Protein AF-A0A1H6EU74-F1 (afdb_monomer)

Mean predicted aligned error: 6.8 Å

Foldseek 3Di:
DQLVVLLVLLCCLQVVLVVLVVLVVLVVVLVPDVVSVVVNVVVLVVQLVVQLVVLVVVCVVQVFDFPDHSSVLSVVLSVLSSVLSVCCNVPVPVSDSVNSSVSSSVSCCNRGPHDPPPDDPPD

Secondary structure (DSSP, 8-state):
-HHHHHHHHHHHHHHTHHHHHHHHHHHHHHTT-HHHHHHHHHHHHHHHHHHHHHHHHHHHHH-PPPSS-HHHHHHHHHHHHHHHHHHHHH-TTTS-HHHHHHHHHHHHHHHSPPPPP------

Radius of gyration: 16.71 Å; Cα contacts (8 Å, |Δi|>4): 100; chains: 1; bounding box: 61×26×38 Å

pLDDT: mean 84.5, std 11.13, range [53.22, 96.5]

InterPro domains:
  IPR036271 Tetracyclin repressor-like, C-terminal domain superfamily [SSF48498] (9-113)
  IPR039538 BetI-type transcription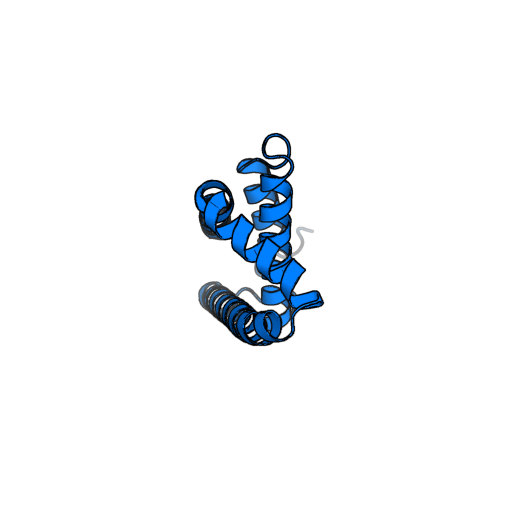al repressor, C-terminal [PF13977] (23-111)

Sequence (123 aa):
MIGRVASLVTRRIVEGCGSGHLGLEFAARAGRDEHTRQVLTPMRRDQREGAARSIAEVAERTGVRPAVDLHQAALILHCLTNGLVNEHIANPEAVDAEAVERALTAVLTCLLPPPPSDDPPRS

Organism: NCBI:txid1144553

Structure (mmCIF, N/CA/C/O backbone):
data_AF-A0A1H6EU74-F1
#
_entry.id   AF-A0A1H6EU74-F1
#
loop_
_atom_site.group_PDB
_atom_site.id
_atom_site.type_symbol
_atom_site.label_atom_id
_atom_site.label_alt_id
_atom_site.label_comp_id
_atom_site.label_asym_id
_atom_site.label_entity_id
_atom_site.label_seq_id
_atom_site.pdbx_PDB_ins_code
_atom_site.Cartn_x
_atom_site.Cartn_y
_atom_site.Cartn_z
_atom_site.occupancy
_atom_site.B_iso_or_equiv
_atom_site.auth_seq_id
_atom_site.auth_comp_id
_atom_site.auth_asym_id
_atom_site.auth_atom_id
_atom_site.pdbx_PDB_model_num
ATOM 1 N N . MET A 1 1 ? -9.976 10.779 7.153 1.00 68.06 1 MET A N 1
ATOM 2 C CA . MET A 1 1 ? -8.527 10.516 7.336 1.00 68.06 1 MET A CA 1
ATOM 3 C C . MET A 1 1 ? -7.993 9.628 6.218 1.00 68.06 1 MET A C 1
ATOM 5 O O . MET A 1 1 ? -7.069 10.060 5.544 1.00 68.06 1 MET A O 1
ATOM 9 N N . ILE A 1 2 ? -8.621 8.471 5.967 1.00 77.00 2 ILE A N 1
ATOM 10 C CA . ILE A 1 2 ? -8.260 7.525 4.893 1.00 77.00 2 ILE A CA 1
ATOM 11 C C . ILE A 1 2 ? -8.081 8.211 3.528 1.00 77.00 2 ILE A C 1
ATOM 13 O O . ILE A 1 2 ? -7.016 8.074 2.942 1.00 77.00 2 ILE A O 1
ATOM 17 N N . GLY A 1 3 ? -9.029 9.049 3.086 1.00 69.75 3 GLY A N 1
ATOM 18 C CA . GLY A 1 3 ? -8.903 9.765 1.803 1.00 69.75 3 GLY A CA 1
ATOM 19 C C . GLY A 1 3 ? -7.662 10.668 1.688 1.00 69.75 3 GLY A C 1
ATOM 20 O O . GLY A 1 3 ? -7.030 10.719 0.644 1.00 69.75 3 GLY A O 1
ATOM 21 N N . ARG A 1 4 ? -7.213 11.308 2.782 1.00 72.25 4 ARG A N 1
ATOM 22 C CA . ARG A 1 4 ? -5.968 12.107 2.763 1.00 72.25 4 ARG A CA 1
ATOM 23 C C . ARG A 1 4 ? -4.718 11.233 2.637 1.00 72.25 4 ARG A C 1
ATOM 25 O O . ARG A 1 4 ? -3.775 11.626 1.961 1.00 72.25 4 ARG A O 1
ATOM 32 N N . VAL A 1 5 ? -4.707 10.066 3.283 1.00 72.81 5 VAL A N 1
ATOM 33 C CA . VAL A 1 5 ? -3.602 9.099 3.173 1.00 72.81 5 VAL A CA 1
ATOM 34 C C . VAL A 1 5 ? -3.565 8.499 1.767 1.00 72.81 5 VAL A C 1
ATOM 36 O O . VAL A 1 5 ? -2.503 8.469 1.151 1.00 72.81 5 VAL A O 1
ATOM 39 N N . ALA A 1 6 ? -4.721 8.096 1.235 1.00 70.06 6 ALA A N 1
ATOM 40 C CA . ALA A 1 6 ? -4.848 7.567 -0.119 1.00 70.06 6 ALA A CA 1
ATOM 41 C C . ALA A 1 6 ? -4.376 8.584 -1.167 1.00 70.06 6 ALA A C 1
ATOM 43 O O . ALA A 1 6 ? -3.546 8.241 -2.005 1.00 70.06 6 ALA A O 1
ATOM 44 N N . SER A 1 7 ? -4.803 9.845 -1.065 1.00 68.25 7 SER A N 1
ATOM 45 C CA . SER A 1 7 ? -4.379 10.921 -1.969 1.00 68.25 7 SER A CA 1
ATOM 46 C C . SER A 1 7 ? -2.862 11.190 -1.913 1.00 68.25 7 SER A C 1
ATOM 48 O O . SER A 1 7 ? -2.214 11.305 -2.952 1.00 68.25 7 SER A O 1
ATOM 50 N N . LEU A 1 8 ? -2.243 11.193 -0.722 1.00 73.88 8 LEU A N 1
ATOM 51 C CA . LEU A 1 8 ? -0.785 11.361 -0.578 1.00 73.88 8 LEU A CA 1
ATOM 52 C C . LEU A 1 8 ? 0.014 10.216 -1.218 1.00 73.88 8 LEU A C 1
ATOM 54 O O . LEU A 1 8 ? 1.019 10.460 -1.890 1.00 73.88 8 LEU A O 1
ATOM 58 N N . VAL A 1 9 ? -0.420 8.971 -1.010 1.00 71.62 9 VAL A N 1
ATOM 59 C CA . VAL A 1 9 ? 0.228 7.797 -1.612 1.00 71.62 9 VAL A CA 1
ATOM 60 C C . VAL A 1 9 ? 0.022 7.796 -3.127 1.00 71.62 9 VAL A C 1
ATOM 62 O O . VAL A 1 9 ? 0.984 7.590 -3.861 1.00 71.62 9 VAL A O 1
ATOM 65 N N . THR A 1 10 ? -1.185 8.116 -3.593 1.00 72.62 10 THR A N 1
ATOM 66 C CA . THR A 1 10 ? -1.525 8.260 -5.018 1.00 72.62 10 THR A CA 1
ATOM 67 C C . THR A 1 10 ? -0.615 9.266 -5.701 1.00 72.62 10 THR A C 1
ATOM 69 O O . THR A 1 10 ? 0.018 8.952 -6.706 1.00 72.62 10 THR A O 1
ATOM 72 N N . ARG A 1 11 ? -0.464 10.452 -5.107 1.00 72.19 11 ARG A N 1
ATOM 73 C CA . ARG A 1 11 ? 0.421 11.493 -5.625 1.00 72.19 11 ARG A CA 1
ATOM 74 C C . ARG A 1 11 ? 1.857 10.993 -5.765 1.00 72.19 11 ARG A C 1
ATOM 76 O O . ARG A 1 11 ? 2.493 11.224 -6.785 1.00 72.19 11 ARG A O 1
ATOM 83 N N . ARG A 1 12 ? 2.360 10.248 -4.776 1.00 71.12 12 ARG A N 1
ATOM 84 C CA . ARG A 1 12 ? 3.705 9.660 -4.837 1.00 71.12 12 ARG A CA 1
ATOM 85 C C . ARG A 1 12 ? 3.839 8.564 -5.899 1.00 71.12 12 ARG A C 1
ATOM 87 O O . ARG A 1 12 ? 4.925 8.416 -6.448 1.00 71.12 12 ARG A O 1
ATOM 94 N N . ILE A 1 13 ? 2.775 7.812 -6.175 1.00 65.00 13 ILE A N 1
ATOM 95 C CA . ILE A 1 13 ? 2.742 6.792 -7.232 1.00 65.00 13 ILE A CA 1
ATOM 96 C C . ILE A 1 13 ? 2.793 7.456 -8.612 1.00 65.00 13 ILE A C 1
ATOM 98 O O . ILE A 1 13 ? 3.653 7.107 -9.415 1.00 65.00 13 ILE A O 1
ATOM 102 N N . VAL A 1 14 ? 1.934 8.448 -8.850 1.00 68.69 14 VAL A N 1
ATOM 103 C CA . VAL A 1 14 ? 1.778 9.105 -10.157 1.00 68.69 14 VAL A CA 1
ATOM 104 C C . VAL A 1 14 ? 2.944 10.055 -10.459 1.00 68.69 14 VAL A C 1
ATOM 106 O O . VAL A 1 14 ? 3.516 10.019 -11.544 1.00 68.69 14 VAL A O 1
ATOM 109 N N . GLU A 1 15 ? 3.376 10.870 -9.492 1.00 68.38 15 GLU A N 1
ATOM 110 C CA . GLU A 1 15 ? 4.477 11.833 -9.687 1.00 68.38 15 GLU A CA 1
ATOM 111 C C . GLU A 1 15 ? 5.871 11.187 -9.538 1.00 68.38 15 GLU A C 1
ATOM 113 O O . GLU A 1 15 ? 6.874 11.742 -9.984 1.00 68.38 15 GLU A O 1
ATOM 118 N N . GLY A 1 16 ? 5.962 10.011 -8.906 1.00 59.94 16 GLY A N 1
ATOM 119 C CA . GLY A 1 16 ? 7.217 9.316 -8.593 1.00 59.94 16 GLY A CA 1
ATOM 120 C C . GLY A 1 16 ? 7.683 8.292 -9.633 1.00 59.94 16 GLY A C 1
ATOM 121 O O . GLY A 1 16 ? 8.573 7.493 -9.322 1.00 59.94 16 GLY A O 1
ATOM 122 N N . CYS A 1 17 ? 7.110 8.295 -10.842 1.00 54.69 17 CYS A N 1
ATOM 123 C CA . CYS A 1 17 ? 7.291 7.254 -11.866 1.00 54.69 17 CYS A CA 1
ATOM 124 C C . CYS A 1 17 ? 8.757 6.902 -12.197 1.00 54.69 17 CYS A C 1
ATOM 126 O O . CYS A 1 17 ? 9.047 5.749 -12.519 1.00 54.69 17 CYS A O 1
ATOM 128 N N . GLY A 1 18 ? 9.702 7.843 -12.069 1.00 55.59 18 GLY A N 1
ATOM 129 C CA . GLY A 1 18 ? 11.133 7.574 -12.279 1.00 55.59 18 GLY A CA 1
ATOM 130 C C . GLY A 1 18 ? 11.757 6.656 -11.217 1.00 55.59 18 GLY A C 1
ATOM 131 O O . GLY A 1 18 ? 12.481 5.719 -11.543 1.00 55.59 18 GLY A O 1
ATOM 132 N N . SER A 1 19 ? 11.434 6.865 -9.93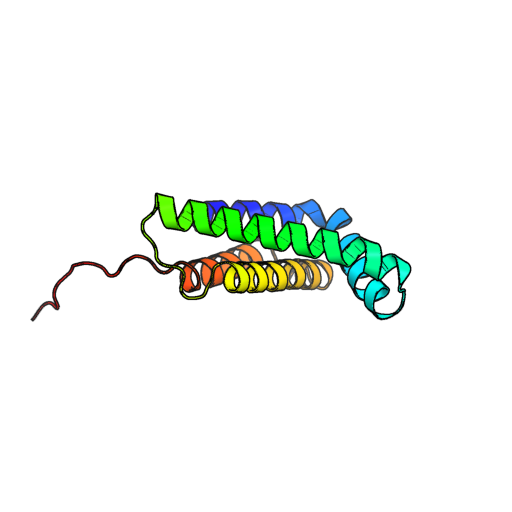8 1.00 58.56 19 SER A N 1
ATOM 133 C CA . SER A 1 19 ? 11.929 6.023 -8.835 1.00 58.56 19 SER A CA 1
ATOM 134 C C . SER A 1 19 ? 11.139 4.714 -8.699 1.00 58.56 19 SER A C 1
ATOM 136 O O . SER A 1 19 ? 11.676 3.717 -8.211 1.00 58.56 19 SER A O 1
ATOM 138 N N . GLY A 1 20 ? 9.874 4.705 -9.138 1.00 62.12 20 GLY A N 1
ATOM 139 C CA . GLY A 1 20 ? 9.020 3.513 -9.184 1.00 62.12 20 GLY A CA 1
ATOM 140 C C . GLY A 1 20 ? 9.527 2.449 -10.164 1.00 62.12 20 GLY A C 1
ATOM 141 O O . GLY A 1 20 ? 9.615 1.279 -9.788 1.00 62.12 20 GLY A O 1
ATOM 142 N N . HIS A 1 21 ? 9.950 2.864 -11.366 1.00 67.44 21 HIS A N 1
ATOM 143 C CA . HIS A 1 21 ? 10.547 1.984 -12.382 1.00 67.44 21 HIS A CA 1
ATOM 144 C C . HIS A 1 21 ? 11.764 1.220 -11.856 1.00 67.44 21 HIS A C 1
ATOM 146 O O . HIS A 1 21 ? 11.786 -0.010 -11.876 1.00 67.44 21 HIS A O 1
ATOM 152 N N . LEU A 1 22 ? 12.741 1.940 -11.298 1.00 75.81 22 LEU A N 1
ATOM 153 C CA . LEU A 1 22 ? 13.961 1.329 -10.768 1.00 75.81 22 LEU A CA 1
ATOM 154 C C . LEU A 1 22 ? 13.648 0.327 -9.647 1.00 75.81 22 LEU A C 1
ATOM 156 O O . LEU A 1 22 ? 14.229 -0.754 -9.592 1.00 75.81 22 LEU A O 1
ATOM 160 N N . GLY A 1 23 ? 12.689 0.644 -8.770 1.00 76.44 23 GLY A N 1
ATOM 161 C CA . GLY A 1 23 ? 12.268 -0.259 -7.697 1.00 76.44 23 GLY A CA 1
ATOM 162 C C . GLY A 1 23 ? 11.682 -1.589 -8.193 1.00 76.44 23 GLY A C 1
ATOM 163 O O . GLY A 1 23 ? 11.884 -2.620 -7.537 1.00 76.44 23 GLY A O 1
ATOM 164 N N . LEU A 1 24 ? 10.979 -1.577 -9.330 1.00 80.50 24 LEU A N 1
ATOM 165 C CA . LEU A 1 24 ? 10.427 -2.771 -9.981 1.00 80.50 24 LEU A CA 1
ATOM 166 C C . LEU A 1 24 ? 11.508 -3.560 -10.725 1.00 80.50 24 LEU A C 1
ATOM 168 O O . LEU A 1 24 ? 11.577 -4.781 -10.587 1.00 80.50 24 LEU A O 1
ATOM 172 N N . GLU A 1 25 ? 12.409 -2.877 -11.427 1.00 84.56 25 GLU A N 1
ATOM 173 C CA . GLU A 1 25 ? 13.551 -3.508 -12.095 1.00 84.56 25 GLU A CA 1
ATOM 174 C C . GLU A 1 25 ? 14.468 -4.225 -11.098 1.00 84.56 25 GLU A C 1
ATOM 176 O O . GLU A 1 25 ? 14.832 -5.386 -11.308 1.00 84.56 25 GLU A O 1
ATOM 181 N N . PHE A 1 26 ? 14.784 -3.588 -9.966 1.00 86.06 26 PHE A N 1
ATOM 182 C CA . PHE A 1 26 ? 15.553 -4.228 -8.899 1.00 86.06 26 PHE A CA 1
ATOM 183 C C . PHE A 1 26 ? 14.808 -5.418 -8.287 1.00 86.06 26 PHE A C 1
ATOM 185 O O . PHE A 1 26 ? 15.445 -6.419 -7.960 1.00 86.06 26 PHE A O 1
ATOM 192 N N . ALA A 1 27 ? 13.477 -5.357 -8.168 1.00 85.12 27 ALA A N 1
ATOM 193 C CA . ALA A 1 27 ? 12.679 -6.491 -7.701 1.00 85.12 27 ALA A CA 1
ATOM 194 C C . ALA A 1 27 ? 12.729 -7.674 -8.676 1.00 85.12 27 ALA A C 1
ATOM 196 O O . ALA A 1 27 ? 12.981 -8.803 -8.250 1.00 85.12 27 ALA A O 1
ATOM 197 N N . ALA A 1 28 ? 12.581 -7.422 -9.978 1.00 87.06 28 ALA A N 1
ATOM 198 C CA . ALA A 1 28 ? 12.717 -8.449 -11.007 1.00 87.06 28 ALA A CA 1
ATOM 199 C C . ALA A 1 28 ? 14.141 -9.035 -11.051 1.00 87.06 28 ALA A C 1
ATOM 201 O O . ALA A 1 28 ? 14.323 -10.244 -11.231 1.00 87.06 28 ALA A O 1
ATOM 202 N N . ARG A 1 29 ? 15.164 -8.193 -10.854 1.00 89.06 29 ARG A N 1
ATOM 203 C CA . ARG A 1 29 ? 16.574 -8.601 -10.833 1.00 89.06 29 ARG A CA 1
ATOM 204 C C . ARG A 1 29 ? 16.933 -9.423 -9.594 1.00 89.06 29 ARG A C 1
ATOM 206 O O . ARG A 1 29 ? 17.644 -10.415 -9.727 1.00 89.06 29 ARG A O 1
ATOM 213 N N . ALA A 1 30 ? 16.400 -9.086 -8.419 1.00 90.81 30 ALA A N 1
ATOM 214 C CA . ALA A 1 30 ? 16.649 -9.812 -7.170 1.00 90.81 30 ALA A CA 1
ATOM 215 C C . ALA A 1 30 ? 16.251 -11.301 -7.222 1.00 90.81 30 ALA A C 1
ATOM 217 O O . ALA A 1 30 ? 16.789 -12.100 -6.461 1.00 90.81 30 ALA A O 1
ATOM 218 N N . GLY A 1 31 ? 15.346 -11.698 -8.124 1.00 90.25 31 GLY A N 1
ATOM 219 C CA . GLY A 1 31 ? 15.001 -13.109 -8.335 1.00 90.25 31 GLY A CA 1
ATOM 220 C C . GLY A 1 31 ? 16.104 -13.938 -9.007 1.00 90.25 31 GLY A C 1
ATOM 221 O O . GLY A 1 31 ? 16.049 -15.164 -8.970 1.00 90.25 31 GLY A O 1
ATOM 222 N N . ARG A 1 32 ? 17.093 -13.288 -9.635 1.00 92.88 32 ARG A N 1
ATOM 223 C C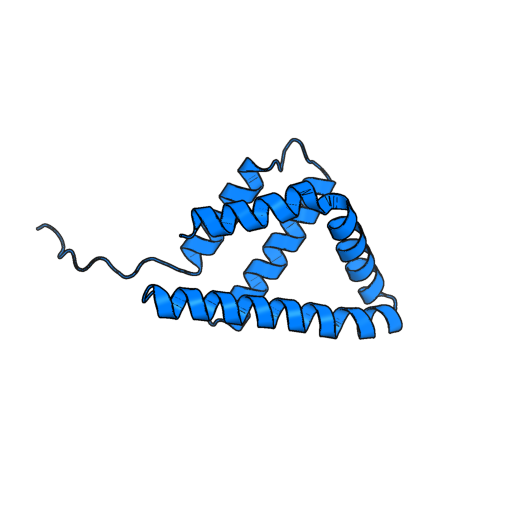A . ARG A 1 32 ? 18.171 -13.939 -10.403 1.00 92.88 32 ARG A CA 1
ATOM 224 C C . ARG A 1 32 ? 19.581 -13.479 -10.014 1.00 92.88 32 ARG A C 1
ATOM 226 O O . ARG A 1 32 ? 20.547 -14.076 -10.473 1.00 92.88 32 ARG A O 1
ATOM 233 N N . ASP A 1 33 ? 19.705 -12.438 -9.192 1.00 95.06 33 ASP A N 1
ATOM 234 C CA . ASP A 1 33 ? 20.974 -11.832 -8.785 1.00 95.06 33 ASP A CA 1
ATOM 235 C C . ASP A 1 33 ? 21.057 -11.733 -7.255 1.00 95.06 33 ASP A C 1
ATOM 237 O O . ASP A 1 33 ? 20.326 -10.971 -6.614 1.00 95.06 33 ASP A O 1
ATOM 241 N N . GLU A 1 34 ? 21.954 -12.528 -6.669 1.00 92.44 34 GLU A N 1
ATOM 242 C CA . GLU A 1 34 ? 22.084 -12.671 -5.216 1.00 92.44 34 GLU A CA 1
ATOM 243 C C . GLU A 1 34 ? 22.503 -11.369 -4.529 1.00 92.44 34 GLU A C 1
ATOM 245 O O . GLU A 1 34 ? 21.992 -11.033 -3.461 1.00 92.44 34 GLU A O 1
ATOM 250 N N . HIS A 1 35 ? 23.391 -10.601 -5.156 1.00 92.31 35 HIS A N 1
ATOM 251 C CA . HIS A 1 35 ? 23.849 -9.328 -4.612 1.00 92.31 35 HIS A CA 1
ATOM 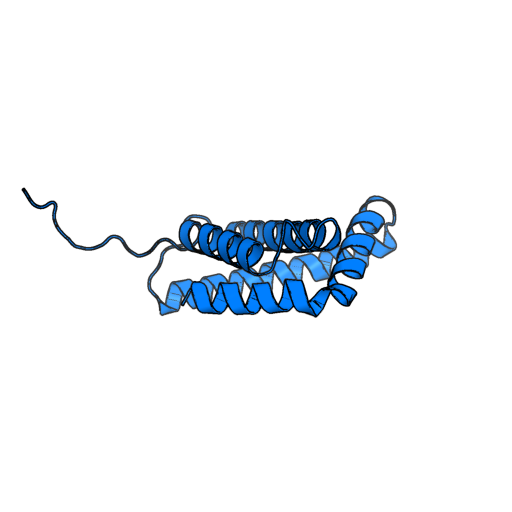252 C C . HIS A 1 35 ? 22.699 -8.313 -4.533 1.00 92.31 35 HIS A C 1
ATOM 254 O O . HIS A 1 35 ? 22.462 -7.695 -3.494 1.00 92.31 35 HIS A O 1
ATOM 260 N N . THR A 1 36 ? 21.907 -8.216 -5.601 1.00 91.38 36 THR A N 1
ATOM 261 C CA . THR A 1 36 ? 20.697 -7.390 -5.642 1.00 91.38 36 THR A CA 1
ATOM 262 C C . THR A 1 36 ? 19.693 -7.849 -4.585 1.00 91.38 36 THR A C 1
ATOM 264 O O . THR A 1 36 ? 19.110 -7.016 -3.890 1.00 91.38 36 THR A O 1
ATOM 267 N N . ARG A 1 37 ? 19.515 -9.166 -4.401 1.00 92.12 37 ARG A N 1
ATOM 268 C CA . ARG A 1 37 ? 18.633 -9.726 -3.364 1.00 92.12 37 ARG A CA 1
ATOM 269 C C . ARG A 1 37 ? 19.065 -9.323 -1.955 1.00 92.12 37 ARG A C 1
ATOM 271 O O . ARG A 1 37 ? 18.204 -8.962 -1.148 1.00 92.12 37 ARG A O 1
ATOM 278 N N . GLN A 1 38 ? 20.365 -9.351 -1.667 1.00 94.38 38 GLN A N 1
ATOM 279 C CA . GLN A 1 38 ? 20.928 -8.978 -0.364 1.00 94.38 38 GLN A CA 1
ATOM 280 C C . GLN A 1 38 ? 20.715 -7.500 -0.027 1.00 94.38 38 GLN A C 1
ATOM 282 O O . GLN A 1 38 ? 20.482 -7.177 1.135 1.00 94.38 38 GLN A O 1
ATOM 287 N N . VAL A 1 39 ? 20.723 -6.617 -1.028 1.00 92.62 39 VAL A N 1
ATOM 288 C CA . VAL A 1 39 ? 20.432 -5.185 -0.842 1.00 92.62 39 VAL A CA 1
ATOM 289 C C . VAL A 1 39 ? 18.927 -4.928 -0.743 1.00 92.62 39 VAL A C 1
ATOM 291 O O . VAL A 1 39 ? 18.464 -4.191 0.127 1.00 92.62 39 VAL A O 1
ATOM 294 N N . LEU A 1 40 ? 18.133 -5.549 -1.618 1.00 89.06 40 LEU A N 1
ATOM 295 C CA . LEU A 1 40 ? 16.708 -5.250 -1.727 1.00 89.06 40 LEU A CA 1
ATOM 296 C C . LEU A 1 40 ? 15.891 -5.809 -0.555 1.00 89.06 40 LEU A C 1
ATOM 298 O O . LEU A 1 40 ? 14.944 -5.167 -0.103 1.00 89.06 40 LEU A O 1
ATOM 302 N N . THR A 1 41 ? 16.239 -6.998 -0.059 1.00 91.62 41 THR A N 1
ATOM 303 C CA . THR A 1 41 ? 15.503 -7.675 1.022 1.00 91.62 41 THR A CA 1
ATOM 304 C C . THR A 1 41 ? 15.381 -6.831 2.298 1.00 91.62 41 THR A C 1
ATOM 306 O O . THR A 1 41 ? 14.243 -6.634 2.740 1.00 91.62 41 THR A O 1
ATOM 309 N N . PRO A 1 42 ? 16.474 -6.309 2.897 1.00 91.88 4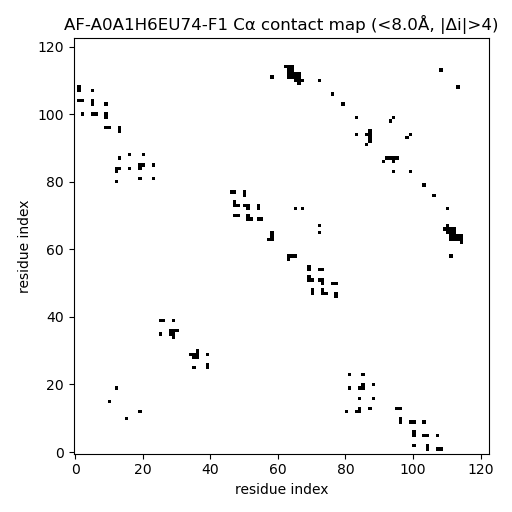2 PRO A N 1
ATOM 310 C CA . PRO A 1 42 ? 16.375 -5.469 4.090 1.00 91.88 42 PRO A CA 1
ATOM 311 C C . PRO A 1 42 ? 15.599 -4.182 3.804 1.00 91.88 42 PRO A C 1
ATOM 313 O O . PRO A 1 42 ? 14.677 -3.859 4.542 1.00 91.88 42 PRO A O 1
ATOM 316 N N . MET A 1 43 ? 15.837 -3.527 2.664 1.00 89.00 43 MET A N 1
ATOM 317 C CA . MET A 1 43 ? 15.104 -2.311 2.298 1.00 89.00 43 MET A CA 1
ATOM 318 C C . MET A 1 43 ? 13.586 -2.547 2.203 1.00 89.00 43 MET A C 1
ATOM 320 O O . MET A 1 43 ? 12.785 -1.755 2.701 1.00 89.00 43 MET A O 1
ATOM 324 N N . ARG A 1 44 ? 13.162 -3.662 1.594 1.00 90.25 44 ARG A N 1
ATOM 325 C CA . ARG A 1 44 ? 11.744 -4.051 1.510 1.00 90.25 44 ARG A CA 1
ATOM 326 C C . ARG A 1 44 ? 11.171 -4.417 2.882 1.00 90.25 44 ARG A C 1
ATOM 328 O O . ARG A 1 44 ? 9.982 -4.199 3.110 1.00 90.25 44 ARG A O 1
ATOM 335 N N . ARG A 1 45 ? 11.985 -4.977 3.784 1.00 91.12 45 ARG A N 1
ATOM 336 C CA . ARG A 1 45 ? 11.594 -5.247 5.174 1.00 91.12 45 ARG A CA 1
ATOM 337 C C . ARG A 1 45 ? 11.333 -3.942 5.919 1.00 91.12 45 ARG A C 1
ATOM 339 O O . ARG A 1 45 ? 10.234 -3.781 6.439 1.00 91.12 45 ARG A O 1
ATOM 346 N N . ASP A 1 46 ? 12.263 -2.997 5.854 1.00 88.94 46 ASP A N 1
ATOM 347 C CA . ASP A 1 46 ? 12.161 -1.697 6.522 1.00 88.94 46 ASP A CA 1
ATOM 348 C C . ASP A 1 46 ? 10.943 -0.903 6.037 1.00 88.94 46 ASP A C 1
ATOM 350 O O . ASP A 1 46 ? 10.227 -0.294 6.833 1.00 88.94 46 ASP A O 1
ATOM 354 N N . GLN A 1 47 ? 10.647 -0.959 4.733 1.00 87.69 47 GLN A N 1
ATOM 355 C CA . GLN A 1 47 ? 9.440 -0.355 4.160 1.00 87.69 47 GLN A CA 1
ATOM 356 C C . GLN A 1 47 ? 8.156 -0.954 4.748 1.00 87.69 47 GLN A C 1
ATOM 358 O O . GLN A 1 47 ? 7.232 -0.213 5.088 1.00 87.69 47 GLN A O 1
ATOM 363 N N . ARG A 1 48 ? 8.087 -2.285 4.889 1.00 92.62 48 ARG A N 1
ATOM 364 C CA . ARG A 1 48 ? 6.927 -2.951 5.504 1.00 92.62 48 ARG A CA 1
ATOM 365 C C . ARG A 1 48 ? 6.831 -2.661 6.998 1.00 92.62 48 ARG A C 1
ATOM 367 O O . ARG A 1 48 ? 5.734 -2.437 7.493 1.00 92.62 48 ARG A O 1
ATOM 374 N N . GLU A 1 49 ? 7.949 -2.617 7.713 1.00 93.06 49 GLU A N 1
ATOM 375 C CA . GLU A 1 49 ? 7.959 -2.247 9.132 1.00 93.06 49 GLU A CA 1
ATOM 376 C C . GLU A 1 49 ? 7.516 -0.795 9.345 1.00 93.06 49 GLU A C 1
ATOM 378 O O . GLU A 1 49 ? 6.732 -0.517 10.250 1.00 93.06 49 GLU A O 1
ATOM 383 N N . GLY A 1 50 ? 7.951 0.125 8.479 1.00 87.50 50 GLY A N 1
ATOM 384 C CA . GLY A 1 50 ? 7.473 1.507 8.467 1.00 87.50 50 GLY A CA 1
ATOM 385 C C . GLY A 1 50 ? 5.966 1.598 8.243 1.00 87.50 50 GLY A C 1
ATOM 386 O O . GLY A 1 50 ? 5.276 2.260 9.014 1.00 87.50 50 GLY A O 1
ATOM 387 N N . ALA A 1 51 ? 5.443 0.876 7.249 1.00 88.75 51 ALA A N 1
ATOM 388 C CA . ALA A 1 51 ? 4.006 0.821 6.996 1.00 88.75 51 ALA A CA 1
ATOM 389 C C . ALA A 1 51 ? 3.227 0.240 8.191 1.00 88.75 51 ALA A C 1
ATOM 391 O O . ALA A 1 51 ? 2.208 0.807 8.576 1.00 88.75 51 ALA A O 1
ATOM 392 N N . ALA A 1 52 ? 3.720 -0.832 8.819 1.00 92.56 52 ALA A N 1
ATOM 393 C CA . ALA A 1 52 ? 3.086 -1.428 9.997 1.00 92.56 52 ALA A CA 1
ATOM 394 C C . ALA A 1 52 ? 3.003 -0.435 11.169 1.00 92.56 52 ALA A C 1
ATOM 39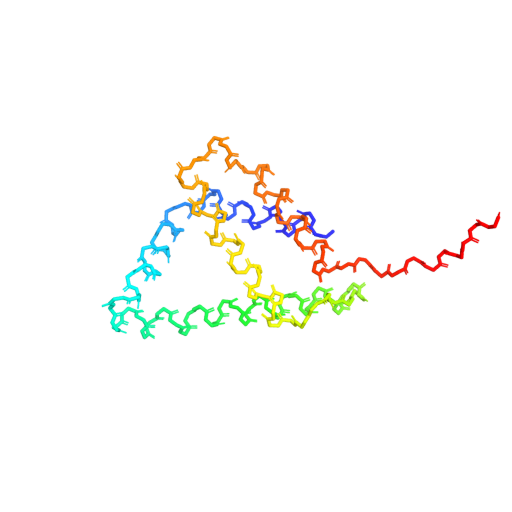6 O O . ALA A 1 52 ? 1.948 -0.320 11.792 1.00 92.56 52 ALA A O 1
ATOM 397 N N . ARG A 1 53 ? 4.075 0.333 11.423 1.00 91.56 53 ARG A N 1
ATOM 398 C CA . ARG A 1 53 ? 4.080 1.400 12.441 1.00 91.56 53 ARG A CA 1
ATOM 399 C C . ARG A 1 53 ? 3.049 2.483 12.137 1.00 91.56 53 ARG A C 1
ATOM 401 O O . ARG A 1 53 ? 2.254 2.819 13.005 1.00 91.56 53 ARG A O 1
ATOM 408 N N . SER A 1 54 ? 2.992 2.973 10.899 1.00 88.31 54 SER A N 1
ATOM 409 C CA . SER A 1 54 ? 2.001 3.988 10.517 1.00 88.31 54 SER A CA 1
ATOM 410 C C . SER A 1 54 ? 0.559 3.486 10.638 1.00 88.31 54 SER A C 1
ATOM 412 O O . SER A 1 54 ? -0.325 4.239 11.040 1.00 88.31 54 SER A O 1
ATOM 414 N N . ILE A 1 55 ? 0.304 2.214 10.318 1.00 89.19 55 ILE A N 1
ATOM 415 C CA . ILE A 1 55 ? -1.016 1.594 10.506 1.00 89.19 55 ILE A CA 1
ATOM 416 C C . ILE A 1 55 ? -1.359 1.523 12.000 1.00 89.19 55 ILE A C 1
ATOM 418 O O . ILE A 1 55 ? -2.482 1.860 12.372 1.00 89.19 55 ILE A O 1
ATOM 422 N N . ALA A 1 56 ? -0.399 1.148 12.852 1.00 90.88 56 ALA A N 1
ATOM 423 C CA . ALA A 1 56 ? -0.578 1.118 14.304 1.00 90.88 56 ALA A CA 1
ATOM 424 C C . ALA A 1 56 ? -0.929 2.504 14.864 1.00 90.88 56 ALA A C 1
ATOM 426 O O . ALA A 1 56 ? -1.920 2.644 15.573 1.00 90.88 56 ALA A O 1
ATOM 427 N N . GLU A 1 57 ? -0.191 3.543 14.466 1.00 89.00 57 GLU A N 1
ATOM 428 C CA . GLU A 1 57 ? -0.447 4.928 14.885 1.00 89.00 57 GLU A CA 1
ATOM 429 C C . GLU A 1 57 ? -1.854 5.403 14.490 1.00 89.00 57 GLU A C 1
ATOM 431 O O . GLU A 1 57 ? -2.526 6.102 15.252 1.00 89.00 57 GLU A O 1
ATOM 436 N N . VAL A 1 58 ? -2.326 5.032 13.294 1.00 87.25 58 VAL A N 1
ATOM 437 C CA . VAL A 1 58 ? -3.696 5.344 12.860 1.00 87.25 58 VAL A CA 1
ATOM 438 C C . VAL A 1 58 ? -4.715 4.578 13.700 1.00 87.25 58 VAL A C 1
ATOM 440 O O . VAL A 1 58 ? -5.698 5.182 14.141 1.00 87.25 58 VAL A O 1
ATOM 443 N N . ALA A 1 59 ? -4.481 3.287 13.943 1.00 87.94 59 ALA A N 1
ATOM 444 C CA . ALA A 1 59 ? -5.347 2.446 14.763 1.00 87.94 59 ALA A CA 1
ATOM 445 C C . ALA A 1 59 ? -5.498 3.003 16.185 1.00 87.94 59 ALA A C 1
ATOM 447 O O . ALA A 1 59 ? -6.615 3.229 16.647 1.00 87.94 59 ALA A O 1
ATOM 448 N N . GLU A 1 60 ? -4.383 3.336 16.834 1.00 89.00 60 GLU A N 1
ATOM 449 C CA . GLU A 1 60 ? -4.354 3.921 18.177 1.00 89.00 60 GLU A CA 1
ATOM 450 C C . GLU A 1 60 ? -5.081 5.269 18.240 1.00 89.00 60 GLU A C 1
ATOM 452 O O . GLU A 1 60 ? -5.913 5.490 19.118 1.00 89.00 60 GLU A O 1
ATOM 457 N N . ARG A 1 61 ? -4.826 6.167 17.280 1.00 87.25 61 ARG A N 1
ATOM 458 C CA . ARG A 1 61 ? -5.422 7.515 17.269 1.00 87.25 61 ARG A CA 1
ATOM 459 C C . ARG A 1 61 ? -6.920 7.541 16.994 1.00 87.25 61 ARG A C 1
ATOM 461 O O . ARG A 1 61 ? -7.569 8.535 17.313 1.00 87.25 61 ARG A O 1
ATOM 468 N N . THR A 1 62 ? -7.445 6.528 16.315 1.00 84.19 62 THR A N 1
ATOM 469 C CA . THR A 1 62 ? -8.845 6.507 15.860 1.00 84.19 62 THR A CA 1
ATOM 470 C C . THR A 1 62 ? -9.685 5.440 16.550 1.00 84.19 62 THR A C 1
ATOM 472 O O . THR A 1 62 ? -10.897 5.415 16.357 1.00 84.19 62 THR A O 1
ATOM 475 N N . GLY A 1 63 ? -9.067 4.572 17.355 1.00 87.00 63 GLY A N 1
ATOM 476 C CA . GLY A 1 63 ? -9.739 3.464 18.029 1.00 87.00 63 GLY A CA 1
ATOM 477 C C . GLY A 1 63 ? -10.167 2.329 17.092 1.00 87.00 63 GLY A C 1
ATOM 478 O O . GLY A 1 63 ? -10.827 1.396 17.548 1.00 87.00 63 GLY A O 1
ATOM 479 N N . VAL A 1 64 ? -9.810 2.379 15.800 1.00 88.75 64 VAL A N 1
ATOM 480 C CA . VAL A 1 64 ? -10.120 1.296 14.856 1.00 88.75 64 VAL A CA 1
ATOM 481 C C . VAL A 1 64 ? -9.281 0.063 15.165 1.00 88.75 64 VAL A C 1
ATOM 483 O O . VAL A 1 64 ? -8.106 0.144 15.527 1.00 88.75 64 VAL A O 1
ATOM 486 N N . ARG A 1 65 ? -9.887 -1.107 14.980 1.00 90.19 65 ARG A N 1
ATOM 487 C CA . ARG A 1 65 ? -9.204 -2.399 15.047 1.00 90.19 65 ARG A CA 1
ATOM 488 C C . ARG A 1 65 ? -8.872 -2.826 13.617 1.00 90.19 65 ARG A C 1
ATOM 490 O O . ARG A 1 65 ? -9.805 -2.990 12.832 1.00 90.19 65 ARG A O 1
ATOM 497 N N . PRO A 1 66 ? -7.589 -3.004 13.261 1.00 90.81 66 PRO A N 1
ATOM 498 C CA . PRO A 1 66 ? -7.233 -3.551 11.961 1.00 90.81 66 PRO A CA 1
ATOM 499 C C . PRO A 1 66 ? -7.895 -4.914 11.723 1.00 90.81 66 PRO A C 1
ATOM 501 O O . PRO A 1 66 ? -7.974 -5.735 12.638 1.00 90.81 66 PRO A O 1
ATOM 504 N N . ALA A 1 67 ? -8.357 -5.159 10.497 1.00 92.94 67 ALA A N 1
ATOM 505 C CA . ALA A 1 67 ? -9.031 -6.408 10.121 1.00 92.94 67 ALA A CA 1
ATOM 506 C C . ALA A 1 67 ? -8.090 -7.630 10.098 1.00 92.94 67 ALA A C 1
ATOM 508 O O . ALA A 1 67 ? -8.539 -8.773 10.124 1.00 92.94 67 ALA A O 1
ATOM 509 N N . VAL A 1 68 ? -6.782 -7.381 10.038 1.00 94.50 68 VAL A N 1
ATOM 510 C CA . VAL A 1 68 ? -5.693 -8.365 10.087 1.00 94.50 68 VAL A CA 1
ATOM 511 C C . VAL A 1 68 ? -4.575 -7.814 10.972 1.00 94.50 68 VAL A C 1
ATOM 513 O O . VAL A 1 68 ? -4.602 -6.639 11.339 1.00 94.50 68 VAL A O 1
ATOM 516 N N . ASP A 1 69 ? -3.571 -8.623 11.311 1.00 95.75 69 ASP A N 1
ATOM 517 C CA . ASP A 1 69 ? -2.418 -8.110 12.050 1.00 95.75 69 ASP A CA 1
ATOM 518 C C . ASP A 1 69 ? -1.659 -7.020 11.263 1.00 95.75 69 ASP A C 1
ATOM 520 O O . ASP A 1 69 ? -1.728 -6.917 10.034 1.00 95.75 69 ASP A O 1
ATOM 524 N N . LEU A 1 70 ? -0.915 -6.184 11.990 1.00 93.19 70 LEU A N 1
ATOM 525 C CA . LEU A 1 70 ? -0.250 -5.004 11.430 1.00 93.19 70 LEU A CA 1
ATOM 526 C C . LEU A 1 70 ? 0.790 -5.351 10.355 1.00 93.19 70 LEU A C 1
ATOM 528 O O . LEU A 1 70 ? 0.951 -4.596 9.392 1.00 93.19 70 LEU A O 1
ATOM 532 N N . HIS A 1 71 ? 1.486 -6.482 10.491 1.00 93.88 71 HIS A N 1
ATOM 533 C CA . HIS A 1 71 ? 2.483 -6.910 9.511 1.00 93.88 71 HIS A CA 1
ATOM 534 C C . HIS A 1 71 ? 1.817 -7.394 8.222 1.00 93.88 71 HIS A C 1
ATOM 536 O O . HIS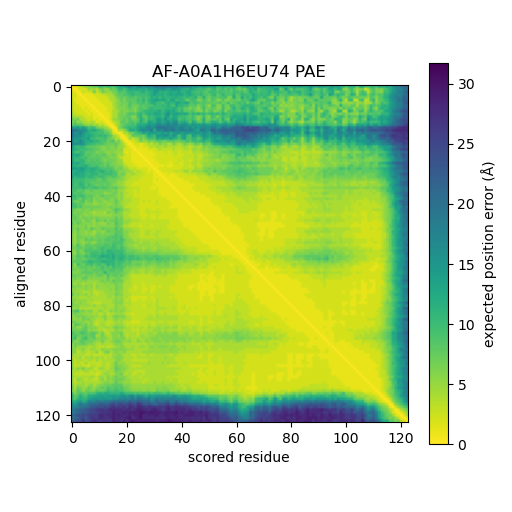 A 1 71 ? 2.285 -7.055 7.131 1.00 93.88 71 HIS A O 1
ATOM 542 N N . GLN A 1 72 ? 0.703 -8.116 8.335 1.00 96.50 72 GLN A N 1
ATOM 543 C CA . GLN A 1 72 ? -0.091 -8.548 7.192 1.00 96.50 72 GLN A CA 1
ATOM 544 C C . GLN A 1 72 ? -0.740 -7.358 6.471 1.00 96.50 72 GLN A C 1
ATOM 546 O O . GLN A 1 72 ? -0.674 -7.279 5.243 1.00 96.50 72 GLN A O 1
ATOM 551 N N . ALA A 1 73 ? -1.292 -6.385 7.204 1.00 94.44 73 ALA A N 1
ATOM 552 C CA . ALA A 1 73 ? -1.840 -5.159 6.617 1.00 94.44 73 ALA A CA 1
ATOM 553 C C . ALA A 1 73 ? -0.763 -4.367 5.850 1.00 94.44 73 ALA A C 1
ATOM 555 O O . ALA A 1 73 ? -0.990 -3.917 4.723 1.00 94.44 73 ALA A O 1
ATOM 556 N N . ALA A 1 74 ? 0.438 -4.254 6.425 1.00 92.25 74 ALA A N 1
ATOM 557 C CA . ALA A 1 74 ? 1.578 -3.614 5.778 1.00 92.25 74 ALA A CA 1
ATOM 558 C C . ALA A 1 74 ? 2.049 -4.360 4.521 1.00 92.25 74 ALA A C 1
ATOM 560 O O . ALA A 1 74 ? 2.393 -3.723 3.523 1.00 92.25 74 ALA A O 1
ATOM 561 N N . LEU A 1 75 ? 2.050 -5.697 4.542 1.00 95.56 75 LEU A N 1
ATOM 562 C CA . LEU A 1 75 ? 2.368 -6.515 3.372 1.00 95.56 75 LEU A CA 1
ATOM 563 C C . LEU A 1 75 ? 1.354 -6.290 2.243 1.00 95.56 75 LEU A C 1
ATOM 565 O O . LEU A 1 75 ? 1.766 -6.050 1.109 1.00 95.56 75 LEU A O 1
ATOM 569 N N . ILE A 1 76 ? 0.055 -6.305 2.553 1.00 95.81 76 ILE A N 1
ATOM 570 C CA . ILE A 1 76 ? -1.018 -6.056 1.578 1.00 95.81 76 ILE A CA 1
ATOM 571 C C . ILE A 1 76 ? -0.849 -4.675 0.941 1.00 95.81 76 ILE A C 1
ATOM 573 O O . ILE A 1 76 ? -0.825 -4.562 -0.285 1.00 95.81 76 ILE A O 1
ATOM 577 N N . LEU A 1 77 ? -0.663 -3.633 1.759 1.00 91.94 77 LEU A N 1
ATOM 578 C CA . LEU A 1 77 ? -0.464 -2.269 1.268 1.00 91.94 77 LEU A CA 1
ATOM 579 C C . LEU A 1 77 ? 0.796 -2.156 0.398 1.00 91.94 77 LEU A C 1
ATOM 581 O O . LEU A 1 77 ? 0.781 -1.505 -0.648 1.00 91.94 77 LEU A O 1
ATOM 585 N N . HIS A 1 78 ? 1.883 -2.819 0.793 1.00 90.94 78 HIS A N 1
ATOM 586 C CA . HIS A 1 78 ? 3.114 -2.864 0.012 1.00 90.94 78 HIS A CA 1
ATOM 587 C C . HIS A 1 78 ? 2.902 -3.528 -1.355 1.00 90.94 78 HIS A C 1
ATOM 589 O O . HIS A 1 78 ? 3.306 -2.984 -2.379 1.00 90.94 78 HIS A O 1
ATOM 595 N N . CYS A 1 79 ? 2.260 -4.693 -1.401 1.00 93.19 79 CYS A N 1
ATOM 596 C CA . CYS A 1 79 ? 1.975 -5.383 -2.658 1.00 93.19 79 CYS A CA 1
ATOM 597 C C . CYS A 1 79 ? 1.064 -4.551 -3.567 1.00 93.19 79 CYS A C 1
ATOM 599 O O . CYS A 1 79 ? 1.383 -4.382 -4.742 1.00 93.19 79 CYS A O 1
ATOM 601 N N . LEU A 1 80 ? -0.006 -3.972 -3.013 1.00 93.50 80 LEU A N 1
ATOM 602 C CA . LEU A 1 80 ? -0.932 -3.115 -3.752 1.00 93.50 80 LEU A CA 1
ATOM 603 C C . LEU A 1 80 ? -0.213 -1.913 -4.370 1.00 93.50 80 LEU A C 1
ATOM 605 O O . LEU A 1 80 ? -0.336 -1.675 -5.564 1.00 93.50 80 LEU A O 1
ATOM 609 N N . THR A 1 81 ? 0.560 -1.171 -3.575 1.00 89.62 81 THR A N 1
ATOM 610 C CA . THR A 1 81 ? 1.272 0.025 -4.058 1.00 89.62 81 THR A CA 1
ATOM 611 C C . THR A 1 81 ? 2.282 -0.300 -5.156 1.00 89.62 81 THR A C 1
ATOM 613 O O . THR A 1 81 ? 2.332 0.420 -6.147 1.00 89.62 81 THR A O 1
ATOM 616 N N . ASN A 1 82 ? 3.040 -1.398 -5.043 1.00 88.62 82 ASN A N 1
ATOM 617 C CA . ASN A 1 82 ? 3.932 -1.825 -6.130 1.00 88.62 82 ASN A CA 1
ATOM 618 C C . ASN A 1 82 ? 3.157 -2.238 -7.389 1.00 88.62 82 ASN A C 1
ATOM 620 O O . ASN A 1 82 ? 3.577 -1.896 -8.491 1.00 88.62 82 ASN A O 1
ATOM 624 N N . GLY A 1 83 ? 2.040 -2.956 -7.230 1.00 91.00 83 GLY A N 1
ATOM 625 C CA . GLY A 1 83 ? 1.175 -3.342 -8.344 1.00 91.00 83 GLY A CA 1
ATOM 626 C C . GLY A 1 83 ? 0.600 -2.124 -9.064 1.00 91.00 83 GLY A C 1
ATOM 627 O O . GLY A 1 83 ? 0.719 -2.025 -10.275 1.00 91.00 83 GLY A O 1
ATOM 628 N N . LEU A 1 84 ? 0.076 -1.148 -8.319 1.00 91.69 84 LEU A N 1
ATOM 629 C CA . LEU A 1 84 ? -0.473 0.094 -8.874 1.00 91.69 84 LEU A CA 1
ATOM 630 C C . LEU A 1 84 ? 0.586 0.931 -9.600 1.00 91.69 84 LEU A C 1
ATOM 632 O O . LEU A 1 84 ? 0.295 1.472 -10.659 1.00 91.69 84 LEU A O 1
ATOM 636 N N . VAL A 1 85 ? 1.816 1.005 -9.076 1.00 87.94 85 VAL A N 1
ATOM 637 C CA . VAL A 1 85 ? 2.941 1.639 -9.790 1.00 87.94 85 VAL A CA 1
ATOM 638 C C . VAL A 1 85 ? 3.207 0.922 -11.113 1.00 87.94 85 VAL A C 1
ATOM 640 O O . VAL A 1 85 ? 3.346 1.580 -12.138 1.00 87.94 85 VAL A O 1
ATOM 643 N N . ASN A 1 86 ? 3.261 -0.412 -11.103 1.00 89.50 86 ASN A N 1
ATOM 644 C CA . ASN A 1 86 ? 3.520 -1.205 -12.304 1.00 89.50 86 ASN A CA 1
ATOM 645 C C . ASN A 1 86 ? 2.417 -1.039 -13.361 1.00 89.50 86 ASN A C 1
ATOM 647 O O . ASN A 1 86 ? 2.716 -0.827 -14.532 1.00 89.50 86 ASN A O 1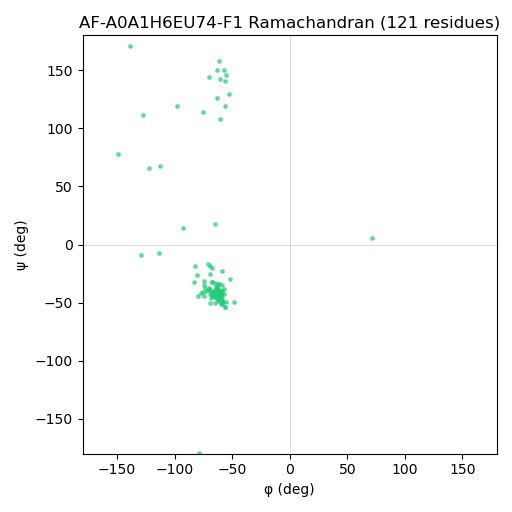
ATOM 651 N N . GLU A 1 87 ? 1.152 -1.093 -12.947 1.00 92.56 87 GLU A N 1
ATOM 652 C CA . GLU A 1 87 ? 0.007 -0.922 -13.845 1.00 92.56 87 GLU A CA 1
ATOM 653 C C . GLU A 1 87 ? -0.088 0.510 -14.392 1.00 92.56 87 GLU A C 1
ATOM 655 O O . GLU A 1 87 ? -0.307 0.687 -15.586 1.00 92.56 87 GLU A O 1
ATOM 660 N N . HIS A 1 88 ? 0.153 1.534 -13.562 1.00 89.19 88 HIS A N 1
ATOM 661 C CA . HIS A 1 88 ? 0.189 2.929 -14.018 1.00 89.19 88 HIS A CA 1
ATOM 662 C C . HIS A 1 88 ? 1.319 3.172 -15.027 1.00 89.19 88 HIS A C 1
ATOM 664 O O . HIS A 1 88 ? 1.125 3.868 -16.016 1.00 89.19 88 HIS A O 1
ATOM 670 N N . ILE A 1 89 ? 2.492 2.568 -14.815 1.00 87.00 89 ILE A N 1
ATOM 671 C CA . ILE A 1 89 ? 3.603 2.613 -15.773 1.00 87.00 89 ILE A CA 1
ATOM 672 C C . ILE A 1 89 ? 3.209 1.972 -17.110 1.00 87.00 89 ILE A C 1
ATOM 674 O O . ILE A 1 89 ? 3.511 2.521 -18.169 1.00 87.00 89 ILE A O 1
ATOM 678 N N . ALA A 1 90 ? 2.567 0.803 -17.065 1.00 89.44 90 ALA A N 1
ATOM 679 C CA . ALA A 1 90 ? 2.224 0.036 -18.258 1.00 89.44 90 ALA A CA 1
ATOM 680 C C . ALA A 1 90 ? 1.049 0.646 -19.040 1.00 89.44 90 ALA A C 1
ATOM 682 O O . ALA A 1 90 ? 1.022 0.567 -20.268 1.00 89.44 90 ALA A O 1
ATOM 683 N N . ASN A 1 91 ? 0.076 1.231 -18.339 1.00 91.25 91 ASN A N 1
ATOM 684 C CA . ASN A 1 91 ? -1.127 1.812 -18.920 1.00 91.25 91 ASN A CA 1
ATOM 685 C C . ASN A 1 91 ? -1.632 3.005 -18.079 1.00 91.25 91 ASN A C 1
ATOM 687 O O . ASN A 1 91 ? -2.607 2.877 -17.327 1.00 91.25 91 ASN A O 1
ATOM 691 N N . PRO A 1 92 ? -0.992 4.181 -18.207 1.00 88.50 92 PRO A N 1
ATOM 692 C CA . PRO A 1 92 ? -1.320 5.348 -17.389 1.00 88.50 92 PRO A CA 1
ATOM 693 C C . PRO A 1 92 ? -2.711 5.926 -17.677 1.00 88.50 92 PRO A C 1
ATOM 695 O O . PRO A 1 92 ? -3.251 6.632 -16.830 1.00 88.50 92 PRO A O 1
ATOM 698 N N . GLU A 1 93 ? -3.293 5.635 -18.846 1.00 91.00 93 GLU A N 1
ATOM 699 C CA . GLU A 1 93 ? -4.641 6.082 -19.219 1.00 91.00 93 GLU A CA 1
ATOM 700 C C . GLU A 1 93 ? -5.731 5.275 -18.502 1.00 91.00 93 GLU A C 1
ATOM 702 O O . GLU A 1 93 ? -6.723 5.843 -18.052 1.00 91.00 93 GLU A O 1
ATOM 707 N N . ALA A 1 94 ? -5.558 3.954 -18.373 1.00 90.88 94 ALA A N 1
ATOM 708 C CA . ALA A 1 94 ? -6.530 3.104 -17.682 1.00 90.88 94 ALA A CA 1
ATOM 709 C C . ALA A 1 94 ? -6.345 3.101 -16.157 1.00 90.88 94 ALA A C 1
ATOM 711 O O . ALA A 1 94 ? -7.319 2.953 -15.415 1.00 90.88 94 ALA A O 1
ATOM 712 N N . VAL A 1 95 ? -5.103 3.238 -15.685 1.00 92.25 95 VAL A N 1
ATOM 713 C CA . VAL A 1 95 ? -4.763 3.280 -14.257 1.00 92.25 95 VAL A CA 1
ATOM 714 C C . VAL A 1 95 ? -4.262 4.672 -13.920 1.00 92.25 95 VAL A C 1
ATOM 716 O O . VAL A 1 95 ? -3.089 4.878 -13.636 1.00 92.25 95 VAL A O 1
ATOM 719 N N . ASP A 1 96 ? -5.161 5.645 -13.992 1.00 90.12 96 ASP A N 1
ATOM 720 C CA . ASP A 1 96 ? -4.883 7.041 -13.673 1.00 90.12 96 ASP A CA 1
ATOM 721 C C . ASP A 1 96 ? -4.858 7.313 -12.154 1.00 90.12 96 ASP A C 1
ATOM 723 O O . ASP A 1 96 ? -5.038 6.423 -11.314 1.00 90.12 96 ASP A O 1
ATOM 727 N N . ALA A 1 97 ? -4.623 8.573 -11.778 1.00 88.44 97 ALA A N 1
ATOM 728 C CA . ALA A 1 97 ? -4.592 8.988 -10.377 1.00 88.44 97 ALA A CA 1
ATOM 729 C C . ALA A 1 97 ? -5.897 8.656 -9.635 1.00 88.44 97 ALA A C 1
ATOM 731 O O . ALA A 1 97 ? -5.862 8.231 -8.480 1.00 88.44 97 ALA A O 1
ATOM 732 N N . GLU A 1 98 ? -7.045 8.808 -10.293 1.00 91.44 98 GLU A N 1
ATOM 733 C CA . GLU A 1 98 ? -8.339 8.548 -9.672 1.00 91.44 98 GLU A CA 1
ATOM 734 C C . GLU A 1 98 ? -8.535 7.046 -9.417 1.00 91.44 98 GLU A C 1
ATOM 736 O O . GLU A 1 98 ? -8.969 6.643 -8.335 1.00 91.44 98 GLU A O 1
ATOM 741 N N . ALA A 1 99 ? -8.155 6.195 -10.373 1.00 93.75 99 ALA A N 1
ATOM 742 C CA . ALA A 1 99 ? -8.177 4.745 -10.218 1.00 93.75 99 ALA A CA 1
ATOM 743 C C . ALA A 1 99 ? -7.280 4.274 -9.065 1.00 93.75 99 ALA A C 1
ATOM 745 O O . ALA A 1 99 ? -7.714 3.463 -8.238 1.00 93.75 99 ALA A O 1
ATOM 746 N N . VAL A 1 100 ? -6.066 4.823 -8.969 1.00 91.69 100 VAL A N 1
ATOM 747 C CA . VAL A 1 100 ? -5.124 4.541 -7.877 1.00 91.69 100 VAL A CA 1
ATOM 748 C C . VAL A 1 100 ? -5.706 4.970 -6.524 1.00 91.69 100 VAL A C 1
ATOM 750 O O . VAL A 1 100 ? -5.680 4.184 -5.569 1.00 91.69 100 VAL A O 1
ATOM 753 N N . GLU A 1 101 ? -6.289 6.169 -6.434 1.00 91.06 101 GLU A N 1
ATOM 754 C CA . GLU A 1 101 ? -6.885 6.676 -5.193 1.00 91.06 101 GLU A CA 1
ATOM 755 C C . GLU A 1 101 ? -8.085 5.834 -4.744 1.00 91.06 101 GLU A C 1
ATOM 757 O O . GLU A 1 101 ? -8.195 5.500 -3.556 1.00 91.06 101 GLU A O 1
ATOM 762 N N . ARG A 1 102 ? -8.955 5.430 -5.681 1.00 94.31 102 ARG A N 1
ATOM 763 C CA . ARG A 1 102 ? -10.093 4.540 -5.396 1.00 94.31 102 ARG A CA 1
ATOM 764 C C . ARG A 1 102 ? -9.621 3.190 -4.861 1.00 94.31 102 ARG A C 1
ATOM 766 O O . ARG A 1 102 ? -10.138 2.735 -3.838 1.00 94.31 102 ARG A O 1
ATOM 773 N N . ALA A 1 103 ? -8.621 2.575 -5.497 1.00 94.69 103 ALA A N 1
ATOM 774 C CA . ALA A 1 103 ? -8.077 1.285 -5.071 1.00 94.69 103 ALA A CA 1
ATOM 775 C C . ALA A 1 103 ? -7.465 1.355 -3.661 1.00 94.69 103 ALA A C 1
ATOM 777 O O . ALA A 1 103 ? -7.774 0.525 -2.801 1.00 94.69 103 ALA A O 1
ATOM 778 N N . LEU A 1 104 ? -6.647 2.379 -3.392 1.00 91.56 104 LEU A N 1
ATOM 779 C CA . LEU A 1 104 ? -6.047 2.593 -2.072 1.00 91.56 104 LEU A CA 1
ATOM 780 C C . LEU A 1 104 ? -7.100 2.875 -1.002 1.00 91.56 104 LEU A C 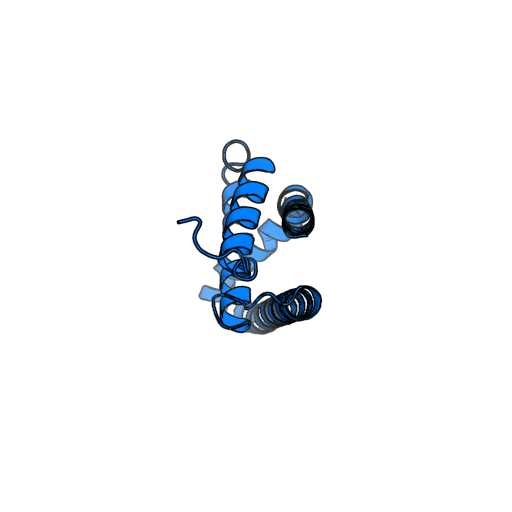1
ATOM 782 O O . LEU A 1 104 ? -7.029 2.312 0.089 1.00 91.56 104 LEU A O 1
ATOM 786 N N . THR A 1 105 ? -8.088 3.717 -1.307 1.00 91.38 105 THR A N 1
ATOM 787 C CA . THR A 1 105 ? -9.173 4.045 -0.374 1.00 91.38 105 THR A CA 1
ATOM 788 C C . THR A 1 105 ? -9.979 2.807 -0.007 1.00 91.38 105 THR A C 1
ATOM 790 O O . THR A 1 105 ? -10.239 2.586 1.178 1.00 91.38 105 THR A O 1
ATOM 793 N N . ALA A 1 106 ? -10.340 1.982 -0.993 1.00 94.94 106 ALA A N 1
ATOM 794 C CA . ALA A 1 106 ? -11.081 0.749 -0.760 1.00 94.94 106 ALA A CA 1
ATOM 795 C C . ALA A 1 106 ? -10.300 -0.201 0.159 1.00 94.94 106 ALA A C 1
ATOM 797 O O . ALA A 1 106 ? -10.810 -0.611 1.201 1.00 94.94 106 ALA A O 1
ATOM 798 N N . VAL A 1 107 ? -9.033 -0.478 -0.166 1.00 94.19 107 VAL A N 1
ATOM 799 C CA . VAL A 1 107 ? -8.209 -1.398 0.630 1.00 94.19 107 VAL A CA 1
ATOM 800 C C . VAL A 1 107 ? -7.959 -0.861 2.037 1.00 94.19 107 VAL A C 1
ATOM 802 O O . VAL A 1 107 ? -8.110 -1.610 2.999 1.00 94.19 107 VAL A O 1
ATOM 805 N N . LEU A 1 108 ? -7.645 0.427 2.197 1.00 90.56 108 LEU A N 1
ATOM 806 C CA . LEU A 1 108 ? -7.466 1.022 3.524 1.00 90.56 108 LEU A CA 1
ATOM 807 C C . LEU A 1 108 ? -8.755 0.980 4.353 1.00 90.56 108 LEU A C 1
ATOM 809 O O . LEU A 1 108 ? -8.682 0.734 5.550 1.00 90.56 108 LEU A O 1
ATOM 813 N N . THR A 1 109 ? -9.920 1.168 3.730 1.00 91.19 109 THR A N 1
ATOM 814 C CA . THR A 1 109 ? -11.221 1.061 4.413 1.00 91.19 109 THR A CA 1
ATOM 815 C C . THR A 1 109 ? -11.496 -0.369 4.878 1.00 91.19 109 THR A C 1
ATOM 817 O O . THR A 1 109 ? -11.974 -0.566 5.990 1.00 91.19 109 THR A O 1
ATOM 820 N N . CYS A 1 110 ? -11.154 -1.376 4.070 1.00 93.12 110 CYS A N 1
ATOM 821 C CA . CYS A 1 110 ? -11.292 -2.779 4.462 1.00 93.12 110 CYS A CA 1
ATOM 822 C C . CYS A 1 110 ? -10.287 -3.192 5.546 1.00 93.12 110 CYS A C 1
ATOM 824 O O . CYS A 1 110 ? -10.632 -3.966 6.434 1.00 93.12 110 CYS A O 1
ATOM 826 N N . LEU A 1 111 ? -9.046 -2.699 5.479 1.00 92.12 111 LEU A N 1
ATOM 827 C CA . LEU A 1 111 ? -8.005 -3.018 6.460 1.00 92.12 111 LEU A CA 1
ATOM 828 C C . LEU A 1 111 ? -8.217 -2.300 7.794 1.00 92.12 111 LEU A C 1
ATOM 830 O O . LEU A 1 111 ? -7.844 -2.842 8.832 1.00 92.12 111 LEU A O 1
ATOM 834 N N . LEU A 1 112 ? -8.795 -1.099 7.766 1.00 89.75 112 LEU A N 1
ATOM 835 C CA . LEU A 1 112 ? -9.068 -0.252 8.925 1.00 89.75 112 LEU A CA 1
ATOM 836 C C . LEU A 1 112 ? -10.570 0.055 8.996 1.00 89.75 112 LEU A C 1
ATOM 838 O O . LEU A 1 112 ? -10.967 1.210 8.795 1.00 89.75 112 LEU A O 1
ATOM 842 N N . PRO A 1 113 ? -11.415 -0.964 9.239 1.00 85.75 113 PRO A N 1
ATOM 843 C CA . PRO A 1 113 ? -12.850 -0.761 9.283 1.00 85.75 113 PRO A CA 1
ATOM 844 C C . PRO A 1 113 ? -13.199 0.239 10.393 1.00 85.75 113 PRO A C 1
ATOM 846 O O . PRO A 1 113 ? -12.563 0.233 11.455 1.00 85.75 113 PRO A O 1
ATOM 849 N N . PRO A 1 114 ? -14.197 1.113 10.168 1.00 77.00 114 PRO A N 1
ATOM 850 C CA . PRO A 1 114 ? -14.682 1.989 11.223 1.00 77.00 114 PRO A CA 1
ATOM 851 C C . PRO A 1 114 ? -15.143 1.143 12.420 1.00 77.00 114 PRO A C 1
ATOM 853 O O . PRO A 1 114 ? -15.578 0.001 12.229 1.00 77.00 114 PRO A O 1
ATOM 856 N N . PRO A 1 115 ? -15.054 1.675 13.652 1.00 72.31 115 PRO A N 1
ATOM 857 C CA . PRO A 1 115 ? -15.618 0.979 14.798 1.00 72.31 115 PRO A CA 1
ATOM 858 C C . PRO A 1 115 ? -17.106 0.703 14.530 1.00 72.31 115 PRO A C 1
ATOM 860 O O . PRO A 1 115 ? -17.755 1.515 13.857 1.00 72.31 115 PRO A O 1
ATOM 863 N N . PRO A 1 116 ? -17.650 -0.430 15.011 1.00 66.88 116 PRO A N 1
ATOM 864 C CA . PRO A 1 116 ? -19.078 -0.685 14.897 1.00 66.88 116 PRO A CA 1
ATOM 865 C C . PRO A 1 116 ? -19.831 0.520 15.462 1.00 66.88 116 PRO A C 1
ATOM 867 O O . PRO A 1 116 ? -19.511 1.008 16.544 1.00 66.88 116 PRO A O 1
ATOM 870 N N . SER A 1 117 ? -20.784 1.047 14.696 1.00 68.06 117 SER A N 1
ATOM 871 C CA . SER A 1 117 ? -21.671 2.091 15.190 1.00 68.06 117 SER A CA 1
ATOM 872 C C . SER A 1 117 ? -22.488 1.512 16.340 1.00 68.06 117 SER A C 1
ATOM 874 O O . SER A 1 117 ? -23.169 0.509 16.132 1.00 68.06 117 SER A O 1
ATOM 876 N N . ASP A 1 118 ? -22.475 2.158 17.505 1.00 61.50 118 ASP A N 1
ATOM 877 C CA . ASP A 1 118 ? -23.314 1.818 18.668 1.00 61.50 118 ASP A CA 1
ATOM 878 C C . ASP A 1 118 ? -24.830 2.009 18.414 1.00 61.50 118 ASP A C 1
ATOM 880 O O . ASP A 1 118 ? -25.615 2.088 19.355 1.00 61.50 118 ASP A O 1
ATOM 884 N N . ASP A 1 119 ? -25.273 2.103 17.157 1.00 59.06 119 ASP A N 1
ATOM 885 C CA . ASP A 1 119 ? -26.683 2.265 16.825 1.00 59.06 119 ASP A CA 1
ATOM 886 C C . ASP A 1 119 ? -27.402 0.915 17.014 1.00 59.06 119 ASP A C 1
ATOM 888 O O . ASP A 1 119 ? -27.114 -0.045 16.285 1.00 59.06 119 ASP A O 1
ATOM 892 N N . PRO A 1 120 ? -28.331 0.794 17.984 1.00 53.22 120 PRO A N 1
ATOM 893 C CA . PRO A 1 120 ? -29.125 -0.414 18.126 1.00 53.22 120 PRO A CA 1
ATOM 894 C C . PRO A 1 120 ? -29.986 -0.614 16.869 1.00 53.22 120 PRO A C 1
ATOM 896 O O . PRO A 1 120 ? -30.385 0.367 16.229 1.00 53.22 120 PRO A O 1
ATOM 899 N N . PRO A 1 121 ? -30.313 -1.867 16.500 1.00 61.47 121 PRO A N 1
ATOM 900 C CA . PRO A 1 121 ? -31.178 -2.128 15.359 1.00 61.47 121 PRO A CA 1
ATOM 901 C C . PRO A 1 121 ? -32.502 -1.388 15.560 1.00 61.47 121 PRO A C 1
ATOM 903 O O . PRO A 1 121 ? -33.216 -1.626 16.537 1.00 61.47 121 PRO A O 1
ATOM 906 N N . ARG A 1 122 ? -32.820 -0.467 14.641 1.00 62.41 122 ARG A N 1
ATOM 907 C CA . ARG A 1 122 ? -34.144 0.155 14.583 1.00 62.41 122 ARG A CA 1
ATOM 908 C C . ARG A 1 122 ? -35.154 -0.962 14.338 1.00 62.41 122 ARG A C 1
ATOM 910 O O . ARG A 1 122 ? -35.145 -1.567 13.268 1.00 62.41 122 ARG A O 1
ATOM 917 N N . SER A 1 123 ? -35.913 -1.271 15.387 1.00 72.12 123 SER A N 1
ATOM 918 C CA . SER A 1 123 ? -37.035 -2.214 15.367 1.00 72.12 123 SER A CA 1
ATOM 919 C C . SER A 1 123 ? -38.189 -1.663 14.541 1.00 72.12 123 SER A C 1
ATOM 921 O O . SER A 1 123 ? -38.352 -0.420 14.530 1.00 72.12 123 SER A O 1
#

Nearest PDB structures (foldseek):
  5vl9-assembly2_C  TM=7.439E-01  e=6.401E-02  [Enterobacter] lignolyticus
  3eup-assembly1_B  TM=8.312E-01  e=8.366E-02  Cytophaga hutchinsonii ATCC 33406
  6ayh-assembly1_A-2  TM=7.579E-01  e=1.678E-01  Salmonella enterica
  5nz0-assembly1_A-2  TM=6.314E-01  e=3.550E-01  Mycobacterium tuberculosis H37Rv
  6ho6-assembly1_A  TM=6.257E-01  e=6.748E-01  Mycobacterium tuberculosis CDC1551

Solvent-accessible surface area (backbone atoms only — not comparable to full-atom values): 6724 Å² total; per-residue (Å²): 111,62,64,61,55,20,46,54,52,28,50,51,46,68,76,33,49,75,64,49,50,53,56,50,52,50,54,64,43,30,78,80,32,69,70,50,30,67,57,47,52,57,54,54,47,53,53,31,53,50,41,20,51,55,53,48,55,52,25,68,76,67,69,28,59,57,71,54,57,52,64,58,50,16,48,51,52,50,52,49,54,53,48,51,39,52,45,24,72,76,38,47,84,82,38,31,64,68,51,47,25,53,53,44,37,53,52,50,44,62,42,46,33,76,64,83,72,90,70,72,82,84,125